Protein AF-A0A7C1YV31-F1 (afdb_monomer)

Secondary structure (DSSP, 8-state):
---S---S-HHHH-HHHHHHHHHHHHHHHHS----TT-----HHHHHHHTSGGGG----S---GGGGG--HHHHS-HHHHT--

Structure (mmCIF, N/CA/C/O backbone):
data_AF-A0A7C1YV31-F1
#
_entry.id   AF-A0A7C1YV31-F1
#
loop_
_atom_site.group_PDB
_atom_site.id
_atom_site.type_symbol
_atom_site.label_atom_id
_atom_site.label_alt_id
_atom_site.label_comp_id
_atom_site.label_asym_id
_atom_site.label_entity_id
_atom_site.label_seq_id
_atom_site.pdbx_PDB_ins_code
_atom_site.Cartn_x
_atom_site.Cartn_y
_atom_site.Cartn_z
_atom_site.occupancy
_atom_site.B_iso_or_equiv
_atom_site.auth_seq_id
_atom_site.auth_comp_id
_atom_site.auth_asym_id
_atom_site.auth_atom_id
_atom_site.pdbx_PDB_model_num
ATOM 1 N N . MET A 1 1 ? 9.277 -27.945 5.244 1.00 51.03 1 MET A N 1
ATOM 2 C CA . MET A 1 1 ? 10.402 -27.121 5.734 1.00 51.03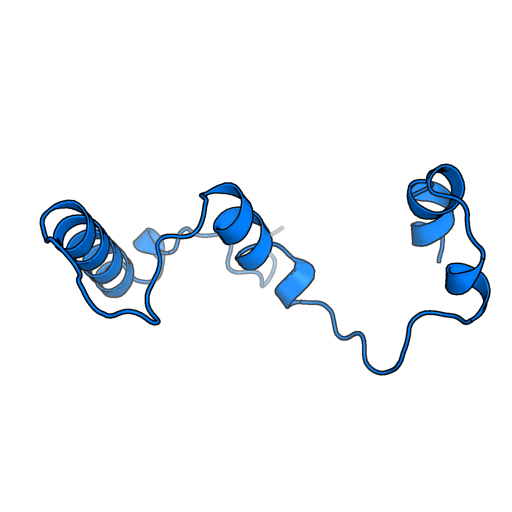 1 MET A CA 1
ATOM 3 C C . MET A 1 1 ? 9.782 -25.945 6.475 1.00 51.03 1 MET A C 1
ATOM 5 O O . MET A 1 1 ? 8.956 -25.279 5.870 1.00 51.03 1 MET A O 1
ATOM 9 N N . LYS A 1 2 ? 10.044 -25.762 7.778 1.00 60.62 2 LYS A N 1
ATOM 10 C CA . LYS A 1 2 ? 9.642 -24.528 8.477 1.00 60.62 2 LYS A CA 1
ATOM 11 C C . LYS A 1 2 ? 10.617 -23.447 8.017 1.00 60.62 2 LYS A C 1
ATOM 13 O O . LYS A 1 2 ? 11.800 -23.559 8.323 1.00 60.62 2 LYS A O 1
ATOM 18 N N . ASP A 1 3 ? 10.158 -22.505 7.204 1.00 75.94 3 ASP A N 1
ATOM 19 C CA . ASP A 1 3 ? 10.938 -21.311 6.887 1.00 75.94 3 ASP A CA 1
ATOM 20 C C . ASP A 1 3 ? 10.673 -20.217 7.931 1.00 75.94 3 ASP A C 1
ATOM 22 O O . ASP A 1 3 ? 9.831 -20.367 8.815 1.00 75.94 3 ASP A O 1
ATOM 26 N N . PHE A 1 4 ? 11.462 -19.146 7.877 1.00 76.94 4 PHE A N 1
ATOM 27 C CA . PHE A 1 4 ? 11.398 -18.029 8.824 1.00 76.94 4 PHE A CA 1
ATOM 28 C C . PHE A 1 4 ? 10.339 -16.982 8.443 1.00 76.94 4 PHE A C 1
ATOM 30 O O . PHE A 1 4 ? 10.368 -15.866 8.956 1.00 76.94 4 PHE A O 1
ATOM 37 N N . LEU A 1 5 ? 9.436 -17.308 7.515 1.00 79.38 5 LEU A N 1
ATOM 38 C CA . LEU A 1 5 ? 8.422 -16.380 7.031 1.00 79.38 5 LEU A CA 1
ATOM 39 C C . LEU A 1 5 ? 7.129 -16.564 7.826 1.00 79.38 5 LEU A C 1
ATOM 41 O O . LEU A 1 5 ? 6.597 -17.669 7.928 1.00 79.38 5 LEU A O 1
ATOM 45 N N . PHE A 1 6 ? 6.598 -15.463 8.350 1.00 80.62 6 PHE A N 1
ATOM 46 C CA . PHE A 1 6 ? 5.269 -15.437 8.951 1.00 80.62 6 PHE A CA 1
ATOM 47 C C . PHE A 1 6 ? 4.232 -15.514 7.830 1.00 80.62 6 PHE A C 1
ATOM 49 O O . PHE A 1 6 ? 4.089 -14.583 7.040 1.00 80.62 6 PHE A O 1
ATOM 56 N N . ARG A 1 7 ? 3.557 -16.660 7.723 1.00 82.69 7 ARG A N 1
ATOM 57 C CA . ARG A 1 7 ? 2.508 -16.911 6.718 1.00 82.69 7 ARG A CA 1
ATOM 58 C C . ARG A 1 7 ? 1.103 -16.961 7.306 1.00 82.69 7 ARG A C 1
ATOM 60 O O . ARG A 1 7 ? 0.142 -17.142 6.562 1.00 82.69 7 ARG A O 1
ATOM 67 N N . ASP A 1 8 ? 1.000 -16.854 8.622 1.00 88.81 8 ASP A N 1
ATOM 68 C CA . ASP A 1 8 ? -0.276 -16.860 9.317 1.00 88.81 8 ASP A CA 1
ATOM 69 C C . ASP A 1 8 ? -1.076 -15.596 8.971 1.00 88.81 8 ASP A C 1
ATOM 71 O O . ASP A 1 8 ? -0.524 -14.566 8.574 1.00 88.81 8 ASP A O 1
ATOM 75 N N . SER A 1 9 ? -2.400 -15.675 9.100 1.00 93.06 9 SER A N 1
ATOM 76 C CA . SER A 1 9 ? -3.260 -14.510 8.905 1.00 93.06 9 SER A CA 1
ATOM 77 C C . SER A 1 9 ? -3.009 -13.458 9.990 1.00 93.06 9 SER A C 1
ATOM 79 O O . SER A 1 9 ? -2.585 -13.781 11.102 1.00 93.06 9 SER A O 1
ATOM 81 N N . LEU A 1 10 ? -3.345 -12.196 9.695 1.00 94.31 10 LEU A N 1
ATOM 82 C CA . LEU A 1 10 ? -3.300 -11.125 10.695 1.00 94.31 10 LEU A CA 1
ATOM 83 C C . LEU A 1 10 ? -4.124 -11.484 11.936 1.00 94.31 10 LEU A C 1
ATOM 85 O O . LEU A 1 10 ? -3.667 -11.253 13.039 1.00 94.31 10 LEU A O 1
ATOM 89 N N . GLU A 1 11 ? -5.290 -12.104 11.769 1.00 96.38 11 GLU A N 1
ATOM 90 C CA . GLU A 1 11 ? -6.138 -12.533 12.887 1.00 96.38 11 GLU A CA 1
ATOM 91 C C . GLU A 1 11 ? -5.459 -13.575 13.789 1.00 96.38 11 GLU A C 1
ATOM 93 O O . GLU A 1 11 ? -5.600 -13.523 15.008 1.00 96.38 11 GLU A O 1
ATOM 98 N N . SER A 1 12 ? -4.687 -14.500 13.212 1.00 95.19 12 SER A N 1
ATOM 99 C CA . SER A 1 12 ? -3.956 -15.503 13.991 1.00 95.19 12 SER A CA 1
ATOM 100 C C . SER A 1 12 ? -2.735 -14.920 14.706 1.00 95.19 12 SER A C 1
ATOM 102 O O . SER A 1 12 ? -2.362 -15.427 15.764 1.00 95.19 12 SER A O 1
ATOM 104 N N . LEU A 1 13 ? -2.079 -13.915 14.119 1.00 94.31 13 LEU A N 1
ATOM 105 C CA . LEU A 1 13 ? -0.878 -13.285 14.681 1.00 94.31 13 LEU A CA 1
ATOM 106 C C . LEU A 1 13 ? -1.219 -12.179 15.685 1.00 94.31 13 LEU A C 1
ATOM 108 O O . LEU A 1 13 ? -0.586 -12.078 16.732 1.00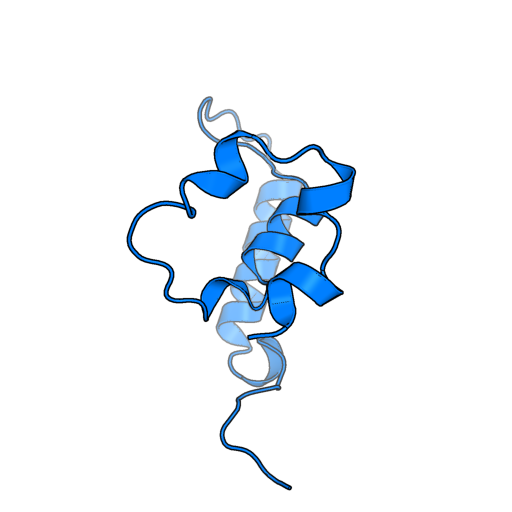 94.31 13 LEU A O 1
ATOM 112 N N . ASP A 1 14 ? -2.215 -11.360 15.356 1.00 96.44 14 ASP A N 1
ATOM 113 C CA . ASP A 1 14 ? -2.687 -10.212 16.124 1.00 96.44 14 ASP A CA 1
ATOM 114 C C . ASP A 1 14 ? -4.219 -10.046 15.975 1.00 96.44 14 ASP A C 1
ATOM 116 O O . ASP A 1 14 ? -4.713 -9.240 15.171 1.00 96.44 14 ASP A O 1
ATOM 120 N N . PRO A 1 15 ? -5.009 -10.798 16.766 1.00 97.75 15 PRO A N 1
ATOM 121 C CA . PRO A 1 15 ? -6.468 -10.718 16.720 1.00 97.75 15 PRO A CA 1
ATOM 122 C C . PRO A 1 15 ? -7.005 -9.346 17.150 1.00 97.75 15 PRO A C 1
ATOM 124 O O . PRO A 1 15 ? -8.101 -8.961 16.745 1.00 97.75 15 PRO A O 1
ATOM 127 N N . ALA A 1 16 ? -6.253 -8.584 17.953 1.00 98.44 16 ALA A N 1
ATOM 128 C CA . ALA A 1 16 ? -6.684 -7.267 18.410 1.00 98.44 16 ALA A CA 1
ATOM 129 C C . ALA A 1 16 ? -6.661 -6.247 17.263 1.00 98.44 16 ALA A C 1
ATOM 131 O O . ALA A 1 16 ? -7.626 -5.500 17.082 1.00 98.44 16 ALA A O 1
ATOM 132 N N . VAL A 1 17 ? -5.595 -6.241 16.456 1.00 98.38 17 VAL A N 1
ATOM 133 C CA . VAL A 1 17 ? -5.507 -5.378 15.267 1.00 98.38 17 VAL A CA 1
ATOM 134 C C . VAL A 1 17 ? -6.506 -5.814 14.197 1.00 98.38 17 VAL A C 1
ATOM 136 O O . VAL A 1 17 ? -7.155 -4.954 13.599 1.00 98.38 17 VAL A O 1
ATOM 139 N N . ALA A 1 18 ? -6.688 -7.122 13.986 1.00 98.38 18 ALA A N 1
ATOM 140 C CA . ALA A 1 18 ? -7.707 -7.627 13.066 1.00 98.38 18 ALA A CA 1
ATOM 141 C C . ALA A 1 18 ? -9.109 -7.113 13.442 1.00 98.38 18 ALA A C 1
ATOM 143 O O . ALA A 1 18 ? -9.795 -6.526 12.605 1.00 98.38 18 ALA A O 1
ATOM 144 N N . HIS A 1 19 ? -9.484 -7.222 14.720 1.00 98.50 19 HIS A N 1
ATOM 145 C CA . HIS A 1 19 ? -10.767 -6.724 15.210 1.00 98.50 19 HIS A CA 1
ATOM 146 C C . HIS A 1 19 ? -10.914 -5.199 15.062 1.00 98.50 19 HIS A C 1
ATOM 148 O O . HIS A 1 19 ? -11.970 -4.701 14.672 1.00 98.50 19 HIS A O 1
ATOM 154 N N . LEU A 1 20 ? -9.850 -4.432 15.321 1.00 98.69 20 LEU A N 1
ATOM 155 C CA . LEU A 1 20 ? -9.865 -2.979 15.135 1.00 98.69 20 LEU A CA 1
ATOM 156 C C . LEU A 1 20 ? -10.132 -2.580 13.672 1.00 98.69 20 LEU A C 1
ATOM 158 O O . LEU A 1 20 ? -10.881 -1.634 13.421 1.00 98.69 20 LEU A O 1
ATOM 162 N N . ILE A 1 21 ? -9.550 -3.304 12.710 1.00 98.38 21 ILE A N 1
ATOM 163 C CA . ILE A 1 21 ? -9.779 -3.072 11.276 1.00 98.38 21 ILE A CA 1
ATOM 164 C C . ILE A 1 21 ? -11.247 -3.320 10.910 1.00 98.38 21 ILE A C 1
ATOM 166 O O . ILE A 1 21 ? -11.825 -2.538 10.153 1.00 98.38 21 ILE A O 1
ATOM 170 N N . GLU A 1 22 ? -11.867 -4.368 11.454 1.00 98.31 22 GLU A N 1
ATOM 171 C CA . GLU A 1 22 ? -13.286 -4.669 11.221 1.00 98.31 22 GLU A CA 1
ATOM 172 C C . GLU A 1 22 ? -14.205 -3.565 11.750 1.00 98.31 22 GLU A C 1
ATOM 174 O O . GLU A 1 22 ? -15.099 -3.108 11.033 1.00 98.31 22 GLU A O 1
ATOM 179 N N . LEU A 1 23 ? -13.948 -3.086 12.972 1.00 98.62 23 LEU A N 1
ATOM 180 C CA . LEU A 1 23 ? -14.702 -1.982 13.568 1.00 98.62 23 LEU A CA 1
ATOM 181 C C . LEU A 1 23 ? -14.602 -0.705 12.723 1.00 98.62 23 LEU A C 1
ATOM 183 O O . LEU A 1 23 ? -15.600 -0.008 12.522 1.00 98.62 23 LEU A O 1
ATOM 187 N N . GLU A 1 24 ? -13.417 -0.393 12.195 1.00 98.44 24 GLU A N 1
ATOM 188 C CA . GLU A 1 24 ? -13.235 0.772 11.328 1.00 98.44 24 GLU A CA 1
ATOM 189 C C . GLU A 1 24 ? -13.924 0.591 9.969 1.00 98.44 24 GLU A C 1
ATOM 191 O O . GLU A 1 24 ? -14.576 1.518 9.483 1.00 98.44 24 GLU A O 1
ATOM 196 N N . ALA A 1 25 ? -13.860 -0.606 9.378 1.00 97.44 25 ALA A N 1
ATOM 197 C CA . ALA A 1 25 ? -14.572 -0.912 8.140 1.00 97.44 25 ALA A CA 1
ATOM 198 C C . ALA A 1 25 ? -16.093 -0.741 8.307 1.00 97.44 25 ALA A C 1
ATOM 200 O O . ALA A 1 25 ? -16.750 -0.134 7.457 1.00 97.44 25 ALA A O 1
ATOM 201 N N . GLU A 1 26 ? -16.653 -1.209 9.424 1.00 98.25 26 GLU A N 1
ATOM 202 C CA . GLU A 1 26 ? -18.065 -1.028 9.767 1.00 98.25 26 GLU A CA 1
ATOM 203 C C . GLU A 1 26 ? -18.408 0.452 9.998 1.00 98.25 26 GLU A C 1
ATOM 205 O O . GLU A 1 26 ? -19.423 0.945 9.493 1.00 98.25 26 GLU A O 1
ATOM 210 N N . ARG A 1 27 ? -17.552 1.194 10.717 1.00 98.00 27 ARG A N 1
ATOM 211 C CA . ARG A 1 27 ? -17.730 2.632 10.959 1.00 98.00 27 ARG A CA 1
ATOM 212 C C . ARG A 1 27 ? -17.807 3.405 9.648 1.00 98.00 27 ARG A C 1
ATOM 214 O O . ARG A 1 27 ? -18.678 4.266 9.507 1.00 98.00 27 ARG A O 1
ATOM 221 N N . GLN A 1 28 ? -16.895 3.130 8.722 1.00 97.69 28 GLN A N 1
ATOM 222 C CA . GLN A 1 28 ? -16.846 3.807 7.435 1.00 97.69 28 GLN A CA 1
ATOM 223 C C . GLN A 1 28 ? -18.046 3.433 6.552 1.00 97.69 28 GLN A C 1
ATOM 225 O O . GLN A 1 28 ? -18.652 4.319 5.956 1.00 97.69 28 GLN A O 1
ATOM 230 N N . ALA A 1 29 ? -18.469 2.164 6.547 1.00 96.56 29 ALA 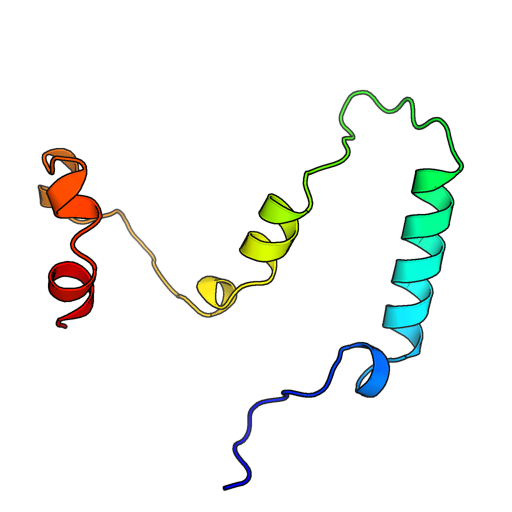A N 1
ATOM 231 C CA . ALA A 1 29 ? -19.639 1.717 5.789 1.00 96.56 29 ALA A CA 1
ATOM 232 C C . ALA A 1 29 ? -20.968 2.310 6.298 1.00 96.56 29 ALA A C 1
ATOM 234 O O . ALA A 1 29 ? -21.922 2.448 5.533 1.00 96.56 29 ALA A O 1
ATOM 235 N N . ARG A 1 30 ? -21.055 2.654 7.591 1.00 97.75 30 ARG A N 1
ATOM 236 C CA . ARG A 1 30 ? -22.286 3.158 8.227 1.00 97.75 30 ARG A CA 1
ATOM 237 C C . ARG A 1 30 ? -22.381 4.676 8.339 1.00 97.75 30 ARG A C 1
ATOM 239 O O . ARG A 1 30 ? -23.420 5.177 8.770 1.00 97.75 30 ARG A O 1
ATOM 246 N N . LYS A 1 31 ? -21.324 5.420 8.011 1.00 96.06 31 LYS A N 1
ATOM 247 C CA . LYS A 1 31 ? -21.292 6.881 8.164 1.00 96.06 31 LYS A CA 1
ATOM 248 C C . LYS A 1 31 ? -21.211 7.581 6.815 1.00 96.06 31 LYS A C 1
ATOM 250 O O . LYS A 1 31 ? -20.523 7.140 5.906 1.00 96.06 31 LYS A O 1
ATOM 255 N N . LEU A 1 32 ? -21.857 8.742 6.733 1.00 96.56 32 LEU A N 1
ATOM 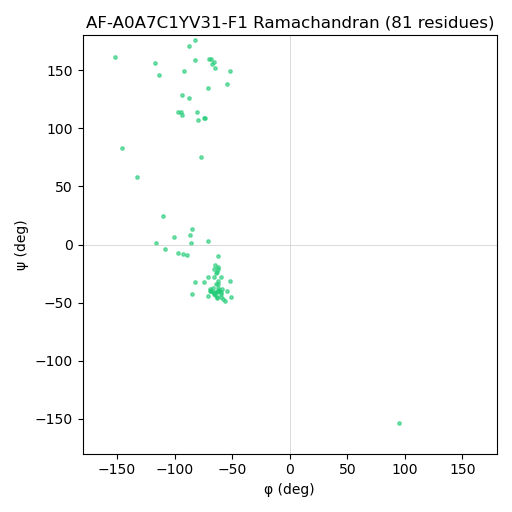256 C CA . LEU A 1 32 ? -21.597 9.704 5.667 1.00 96.56 32 LEU A CA 1
ATOM 257 C C . LEU A 1 32 ? -20.326 10.479 6.019 1.00 96.56 32 LEU A C 1
ATOM 259 O O . LEU A 1 32 ? -20.323 11.296 6.940 1.00 96.56 32 LEU A O 1
ATOM 263 N N . ILE A 1 33 ? -19.240 10.189 5.310 1.00 96.81 33 ILE A N 1
ATOM 264 C CA . ILE A 1 33 ? -17.952 10.862 5.485 1.00 96.81 33 ILE A CA 1
ATOM 265 C C . ILE A 1 33 ? -17.878 11.996 4.461 1.00 96.81 33 ILE A C 1
ATOM 267 O O . ILE A 1 33 ? -17.875 11.753 3.260 1.00 96.81 33 ILE A O 1
ATOM 271 N N . MET A 1 34 ? -17.855 13.241 4.944 1.00 97.12 34 MET A N 1
ATOM 272 C CA . MET A 1 34 ? -17.871 14.455 4.109 1.00 97.12 34 MET A CA 1
ATOM 273 C C . MET A 1 34 ? -16.533 15.205 4.127 1.00 97.12 34 MET A C 1
ATOM 275 O O . MET A 1 34 ? -16.495 16.416 3.922 1.00 97.12 34 MET A O 1
ATOM 279 N N . ILE A 1 35 ? -15.436 14.506 4.414 1.00 97.88 35 ILE A N 1
ATOM 280 C CA . ILE A 1 35 ? -14.091 15.085 4.387 1.00 97.88 35 ILE A CA 1
ATOM 281 C C . ILE A 1 35 ? -13.629 15.110 2.922 1.00 97.88 35 ILE A C 1
ATOM 283 O O . ILE A 1 35 ? -13.451 14.040 2.345 1.00 97.88 35 ILE A O 1
ATOM 287 N N . PRO A 1 36 ? -13.425 16.285 2.293 1.00 97.50 36 PRO A N 1
ATOM 288 C CA . PRO A 1 36 ? -13.234 16.367 0.838 1.00 97.50 36 PRO A CA 1
ATOM 289 C C . PRO A 1 36 ? -11.985 15.661 0.298 1.00 97.50 36 PRO A C 1
ATOM 291 O O . PRO A 1 36 ? -11.931 15.322 -0.879 1.00 97.50 36 PRO A O 1
ATOM 294 N N . SER A 1 37 ? -10.966 15.477 1.136 1.00 97.56 37 SER A N 1
ATOM 295 C CA . SER A 1 37 ? -9.706 14.820 0.779 1.00 97.56 37 SER A CA 1
ATOM 296 C C . SER A 1 37 ? -9.689 13.318 1.068 1.00 97.56 37 SER A C 1
ATOM 298 O O . SER A 1 37 ? -8.722 12.651 0.709 1.00 97.56 37 SER A O 1
ATOM 300 N N 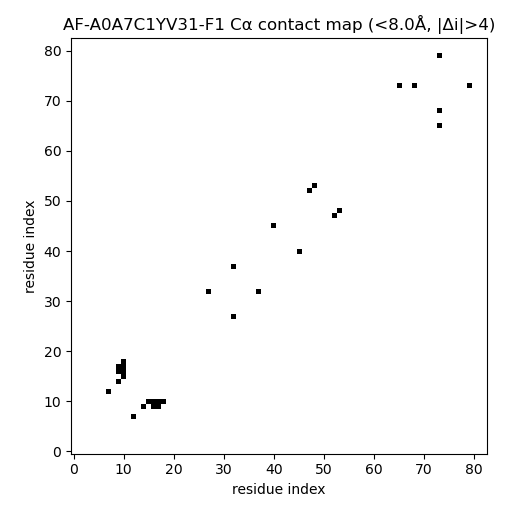. GLU A 1 38 ? -10.710 12.782 1.741 1.00 97.88 38 GLU A N 1
ATOM 301 C CA . GLU A 1 38 ? -10.834 11.346 1.997 1.00 97.88 38 GLU A CA 1
ATOM 302 C C . GLU A 1 38 ? -11.645 10.669 0.892 1.00 97.88 38 GLU A C 1
ATOM 304 O O . GLU A 1 38 ? -12.527 11.266 0.275 1.00 97.88 38 GLU A O 1
ATOM 309 N N . SER A 1 39 ? -11.337 9.401 0.628 1.00 95.62 39 SER A N 1
ATOM 310 C CA . SER A 1 39 ? -12.020 8.617 -0.395 1.00 95.62 39 SER A CA 1
ATOM 311 C C . SER A 1 39 ? -12.002 7.131 -0.055 1.00 95.62 39 SER A C 1
ATOM 313 O O . SER A 1 39 ? -11.177 6.659 0.727 1.00 95.62 39 SER A O 1
ATOM 315 N N . TYR A 1 40 ? -12.903 6.386 -0.688 1.00 94.88 40 TYR A N 1
ATOM 316 C CA . TYR A 1 40 ? -12.925 4.933 -0.658 1.00 94.88 40 TYR A CA 1
ATOM 317 C C . TYR A 1 40 ? -12.242 4.385 -1.905 1.00 94.88 40 TYR A C 1
ATOM 319 O O . TYR A 1 40 ? -12.731 4.545 -3.023 1.00 94.88 40 TYR A O 1
ATOM 327 N N . THR A 1 41 ? -11.111 3.709 -1.717 1.00 96.88 41 THR A N 1
ATOM 328 C CA . THR A 1 41 ? -10.414 3.057 -2.828 1.00 96.88 41 THR A CA 1
ATOM 329 C C . THR A 1 41 ? -11.014 1.686 -3.155 1.00 96.88 41 THR A C 1
ATOM 331 O O . THR A 1 41 ? -11.672 1.049 -2.324 1.00 96.88 41 THR A O 1
ATOM 334 N N . SER A 1 42 ? -10.773 1.204 -4.374 1.00 97.25 42 SER A N 1
ATOM 335 C CA . SER A 1 42 ? -11.257 -0.103 -4.819 1.00 97.25 42 SER A CA 1
ATOM 336 C C . SER A 1 42 ? -10.551 -1.252 -4.087 1.00 97.25 42 SER A C 1
ATOM 338 O O . SER A 1 42 ? -9.451 -1.110 -3.544 1.00 97.25 42 SER A O 1
ATOM 340 N N . ARG A 1 43 ? -11.174 -2.439 -4.082 1.00 96.38 43 ARG A N 1
ATOM 341 C CA . ARG A 1 43 ? -10.538 -3.641 -3.519 1.00 96.38 43 ARG A CA 1
ATOM 342 C C . ARG A 1 43 ? -9.246 -4.000 -4.261 1.00 96.38 43 ARG A C 1
ATOM 344 O O . ARG A 1 43 ? -8.263 -4.302 -3.600 1.00 96.38 43 ARG A O 1
ATOM 351 N N . ALA A 1 44 ? -9.226 -3.857 -5.588 1.00 98.19 44 ALA A N 1
ATOM 352 C CA . ALA A 1 44 ? -8.052 -4.134 -6.418 1.00 98.19 44 ALA A CA 1
ATOM 353 C C . ALA A 1 44 ? -6.829 -3.281 -6.027 1.00 98.19 44 ALA A C 1
ATOM 355 O O . ALA A 1 44 ? -5.710 -3.783 -5.988 1.00 98.19 44 ALA A O 1
ATOM 356 N N . VAL A 1 45 ? -7.030 -2.007 -5.661 1.00 97.94 45 VAL A N 1
ATOM 357 C CA . VAL A 1 45 ? -5.931 -1.152 -5.175 1.00 97.94 45 VAL A CA 1
ATOM 358 C C . VAL A 1 45 ? -5.381 -1.665 -3.841 1.00 97.94 45 VAL A C 1
ATOM 360 O O . VAL A 1 45 ? -4.168 -1.719 -3.660 1.00 97.94 45 VAL A O 1
ATOM 363 N N . ARG A 1 46 ? -6.250 -2.089 -2.914 1.00 96.75 46 ARG A N 1
ATOM 364 C CA . ARG A 1 46 ? -5.815 -2.666 -1.628 1.00 96.75 46 ARG A CA 1
ATOM 365 C C . ARG A 1 46 ? -5.103 -4.009 -1.799 1.00 96.75 46 ARG A C 1
ATOM 367 O O . ARG A 1 46 ? -4.124 -4.251 -1.103 1.00 96.75 46 ARG A O 1
ATOM 374 N N . GLU A 1 47 ? -5.560 -4.845 -2.731 1.00 97.69 47 GLU A N 1
ATOM 375 C CA . GLU A 1 47 ? -4.902 -6.110 -3.091 1.00 97.69 47 GLU A CA 1
ATOM 376 C C . GLU A 1 47 ? -3.469 -5.864 -3.596 1.00 97.69 47 GLU A C 1
ATOM 378 O O . GLU A 1 47 ? -2.537 -6.516 -3.133 1.00 97.69 47 GLU A O 1
ATOM 383 N N . ALA A 1 48 ? -3.267 -4.872 -4.471 1.00 97.50 48 ALA A N 1
ATOM 384 C CA . ALA A 1 48 ? -1.937 -4.508 -4.960 1.00 97.50 48 ALA A CA 1
ATOM 385 C C . ALA A 1 48 ? -1.029 -3.936 -3.852 1.00 97.50 48 ALA A C 1
ATOM 387 O O . ALA A 1 48 ? 0.142 -4.313 -3.766 1.00 97.50 48 ALA A O 1
ATOM 388 N N . LEU A 1 49 ? -1.562 -3.069 -2.980 1.00 97.25 49 LEU A N 1
ATOM 389 C CA . LEU A 1 49 ? -0.817 -2.487 -1.851 1.00 97.25 49 LEU A CA 1
ATOM 390 C C . LEU A 1 49 ? -0.348 -3.543 -0.837 1.00 97.25 49 LEU A C 1
ATOM 392 O O . LEU A 1 49 ? 0.721 -3.390 -0.256 1.00 97.25 49 LEU A O 1
ATOM 396 N N . GLY A 1 50 ? -1.129 -4.607 -0.634 1.00 95.00 50 GLY A N 1
ATOM 397 C CA . GLY A 1 50 ? -0.783 -5.733 0.241 1.00 95.00 50 GLY A CA 1
ATOM 398 C C . GLY A 1 50 ? 0.051 -6.833 -0.426 1.00 95.00 50 GLY A C 1
ATOM 399 O O . GLY A 1 50 ? 0.205 -7.905 0.155 1.00 95.00 50 GLY A O 1
ATOM 400 N N . SER A 1 51 ? 0.538 -6.617 -1.650 1.00 96.38 51 SER A N 1
ATOM 401 C CA . SER A 1 51 ? 1.269 -7.631 -2.415 1.00 96.38 51 SER A CA 1
ATOM 402 C C . SER A 1 51 ? 2.751 -7.721 -2.029 1.00 96.38 51 SER A C 1
ATOM 404 O O . SER A 1 51 ? 3.281 -6.916 -1.264 1.00 96.38 51 SER A O 1
ATOM 406 N N . VAL A 1 52 ? 3.452 -8.688 -2.626 1.00 93.38 52 VAL A N 1
ATOM 407 C CA . VAL A 1 52 ? 4.898 -8.901 -2.448 1.00 93.38 52 VAL A CA 1
ATOM 408 C C . VAL A 1 52 ? 5.769 -7.730 -2.919 1.00 93.38 52 VAL A C 1
ATOM 410 O O . VAL A 1 52 ? 6.962 -7.717 -2.624 1.00 93.38 52 VAL A O 1
ATOM 413 N N . PHE A 1 53 ? 5.203 -6.733 -3.611 1.00 94.19 53 PHE A N 1
ATOM 414 C CA . PHE A 1 53 ? 5.935 -5.530 -4.014 1.00 94.19 53 PHE A CA 1
ATOM 415 C C . PHE A 1 53 ? 6.458 -4.708 -2.829 1.00 94.19 53 PHE A C 1
ATOM 417 O O . PHE A 1 53 ? 7.423 -3.969 -2.994 1.00 94.19 53 PHE A O 1
ATOM 424 N N . THR A 1 54 ? 5.912 -4.890 -1.624 1.00 94.12 54 THR A N 1
ATOM 425 C CA .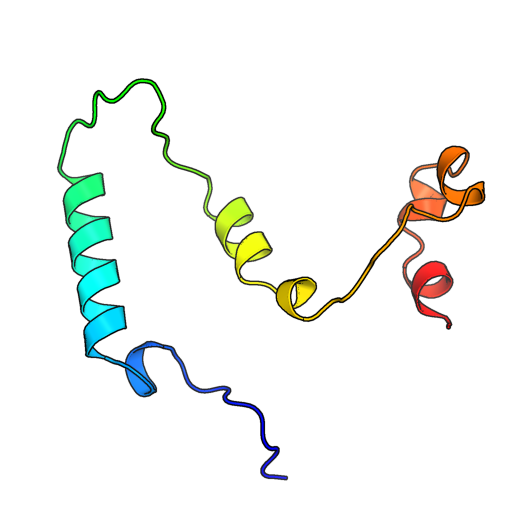 THR A 1 54 ? 6.435 -4.278 -0.389 1.00 94.12 54 THR A CA 1
ATOM 426 C C . THR A 1 54 ? 7.829 -4.774 0.005 1.00 94.12 54 THR A C 1
ATOM 428 O O . THR A 1 54 ? 8.512 -4.114 0.784 1.00 94.12 54 THR A O 1
ATOM 431 N N . ASN A 1 55 ? 8.273 -5.907 -0.546 1.00 92.69 55 ASN A N 1
ATOM 432 C CA . ASN A 1 55 ? 9.584 -6.489 -0.264 1.00 92.69 55 ASN A CA 1
ATOM 433 C C . ASN A 1 55 ? 10.683 -5.981 -1.209 1.00 92.69 55 ASN A C 1
ATOM 435 O O . ASN A 1 55 ? 11.853 -6.313 -1.017 1.00 92.69 55 ASN A O 1
ATOM 439 N N . ILE A 1 56 ? 10.322 -5.243 -2.264 1.00 92.25 56 ILE A N 1
ATOM 440 C CA . ILE A 1 56 ? 11.261 -4.868 -3.319 1.00 92.25 56 ILE A CA 1
ATOM 441 C C . ILE A 1 56 ? 11.976 -3.571 -2.952 1.00 92.25 56 ILE A C 1
ATOM 443 O O . ILE A 1 56 ? 11.356 -2.533 -2.733 1.00 92.25 56 ILE A O 1
ATOM 447 N N . TYR A 1 57 ? 13.305 -3.621 -2.983 1.00 94.00 57 TYR A N 1
ATOM 448 C CA . TYR A 1 57 ? 14.145 -2.435 -3.027 1.00 94.00 57 TYR A CA 1
ATOM 449 C C . TYR A 1 57 ? 14.479 -2.111 -4.486 1.00 94.00 57 TYR A C 1
ATOM 451 O O . TYR A 1 57 ? 15.198 -2.864 -5.138 1.00 94.00 57 TYR A O 1
ATOM 459 N N . ALA A 1 58 ? 13.940 -1.010 -5.005 1.00 91.69 58 ALA A N 1
ATOM 460 C CA . ALA A 1 58 ? 14.103 -0.594 -6.400 1.00 91.69 58 ALA A CA 1
ATOM 461 C C . ALA A 1 58 ? 14.475 0.893 -6.491 1.00 91.69 58 ALA A C 1
ATOM 463 O O . ALA A 1 58 ? 13.755 1.699 -7.076 1.00 91.69 58 ALA A O 1
ATOM 464 N N . GLU A 1 59 ? 15.583 1.277 -5.857 1.00 95.12 59 GLU A N 1
ATOM 465 C CA . GLU A 1 59 ? 16.102 2.641 -5.969 1.00 95.12 59 GLU A CA 1
ATOM 466 C C . GLU A 1 59 ? 16.561 2.990 -7.388 1.00 95.12 59 GLU A C 1
ATOM 468 O O . GLU A 1 59 ? 17.031 2.147 -8.151 1.00 95.12 59 GLU A O 1
ATOM 473 N N . GLY A 1 60 ? 16.487 4.283 -7.708 1.00 93.44 60 GLY A N 1
ATOM 474 C CA . GLY A 1 60 ? 16.876 4.820 -9.004 1.00 93.44 60 GLY A CA 1
ATOM 475 C C . GLY A 1 60 ? 15.695 4.947 -9.960 1.00 93.44 60 GLY A C 1
ATOM 476 O O . GLY A 1 60 ? 14.555 5.154 -9.552 1.00 93.44 60 GLY A O 1
ATOM 477 N N . TYR A 1 61 ? 15.991 4.890 -11.254 1.00 92.81 61 TYR A N 1
ATOM 478 C CA . TYR A 1 61 ? 14.996 4.992 -12.316 1.00 92.81 61 TYR A CA 1
ATOM 479 C C . TYR A 1 61 ? 14.967 3.696 -13.127 1.00 92.81 61 TYR A C 1
ATOM 481 O O . TYR A 1 61 ? 15.989 3.008 -13.194 1.00 92.81 61 TYR A O 1
ATOM 489 N N . PRO A 1 62 ? 13.844 3.393 -13.804 1.00 90.19 62 PRO A N 1
ATOM 490 C CA . PRO A 1 62 ? 13.808 2.334 -14.802 1.00 90.19 62 PRO A CA 1
ATOM 491 C C . PRO A 1 62 ? 14.926 2.493 -15.840 1.00 90.19 62 PRO A C 1
ATOM 493 O O . PRO A 1 62 ? 15.330 3.617 -16.170 1.00 90.19 62 PRO A O 1
ATOM 496 N N . LEU A 1 63 ? 15.392 1.364 -16.378 1.00 88.88 63 LEU A N 1
ATOM 497 C CA . LEU A 1 63 ? 16.433 1.329 -17.404 1.00 88.88 63 LEU A CA 1
ATOM 498 C C . LEU A 1 63 ? 16.049 2.215 -18.609 1.00 88.88 63 LEU A C 1
ATOM 500 O O . LEU A 1 63 ? 14.879 2.201 -19.010 1.00 88.88 63 LEU A O 1
ATOM 504 N N . PRO A 1 64 ? 16.976 2.996 -19.199 1.00 92.69 64 PRO A N 1
ATOM 505 C CA . PRO A 1 64 ? 16.668 3.911 -20.304 1.00 92.69 64 PRO A CA 1
ATOM 506 C C . PRO A 1 64 ? 15.925 3.266 -21.484 1.00 92.69 64 PRO A C 1
ATOM 508 O O . PRO A 1 64 ? 15.113 3.928 -22.129 1.00 92.69 64 PRO A O 1
ATOM 511 N N . GLU A 1 65 ? 16.167 1.983 -21.742 1.00 89.75 65 GLU A N 1
ATOM 512 C CA . GLU A 1 65 ? 15.564 1.184 -22.810 1.00 89.75 65 GLU A CA 1
ATOM 513 C C . GLU A 1 65 ? 14.049 1.024 -22.623 1.00 89.75 65 GLU A C 1
ATOM 515 O O . GLU A 1 65 ? 13.303 1.057 -23.603 1.00 89.75 65 GLU A O 1
ATOM 520 N N . THR A 1 66 ? 13.569 0.950 -21.374 1.00 90.00 66 THR A N 1
ATOM 521 C CA . THR A 1 66 ? 12.132 0.809 -21.055 1.00 90.00 66 THR A CA 1
ATOM 522 C C . THR A 1 66 ? 11.297 1.993 -21.538 1.00 90.00 66 THR A C 1
ATOM 524 O O . THR A 1 66 ? 10.102 1.853 -21.776 1.00 90.00 66 THR A O 1
ATOM 527 N N . ARG A 1 67 ? 11.926 3.154 -21.764 1.00 91.19 67 ARG A N 1
ATOM 528 C CA . ARG A 1 67 ? 11.261 4.365 -22.273 1.00 91.19 67 ARG A CA 1
ATOM 529 C C . ARG A 1 67 ? 10.741 4.211 -23.702 1.00 91.19 67 ARG A C 1
ATOM 531 O O . ARG A 1 67 ? 9.880 4.984 -24.109 1.00 91.19 67 ARG A O 1
ATOM 538 N N . TRP A 1 68 ? 11.286 3.259 -24.458 1.00 94.94 68 TRP A N 1
ATOM 539 C CA . TRP A 1 68 ? 10.987 3.054 -25.878 1.00 94.94 68 TRP A CA 1
ATOM 540 C C . TRP A 1 68 ? 10.328 1.704 -26.162 1.00 94.94 68 TRP A C 1
ATOM 542 O O . TRP A 1 68 ? 10.063 1.385 -27.320 1.00 94.94 68 TRP A O 1
ATOM 552 N N . MET A 1 69 ? 10.078 0.906 -25.124 1.00 94.56 69 MET A N 1
ATOM 553 C CA . MET A 1 69 ? 9.424 -0.387 -25.261 1.00 94.56 69 MET A CA 1
ATOM 554 C C . MET A 1 69 ? 7.942 -0.212 -25.597 1.00 94.56 69 MET A C 1
ATOM 556 O O . MET A 1 69 ? 7.228 0.573 -24.972 1.00 94.56 69 MET A O 1
ATOM 560 N N . ALA A 1 70 ? 7.468 -0.985 -26.569 1.00 95.88 70 ALA A N 1
ATOM 561 C CA . ALA A 1 70 ? 6.043 -1.173 -26.792 1.00 95.88 70 ALA A CA 1
ATOM 562 C C . ALA A 1 70 ? 5.432 -2.016 -25.661 1.00 95.88 70 ALA A C 1
ATOM 564 O O . ALA A 1 70 ? 6.129 -2.785 -24.999 1.00 95.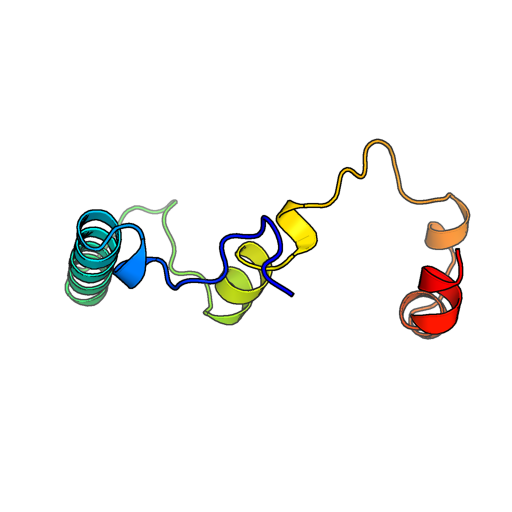88 70 ALA A O 1
ATOM 565 N N . GLU A 1 71 ? 4.112 -1.935 -25.485 1.00 94.12 71 GLU A N 1
ATOM 566 C CA . GLU A 1 71 ? 3.388 -2.672 -24.440 1.00 94.12 71 GLU A CA 1
ATOM 567 C C . GLU A 1 71 ? 3.716 -4.172 -24.445 1.00 94.12 71 GLU A C 1
ATOM 569 O O . GLU A 1 71 ? 4.057 -4.727 -23.407 1.00 94.12 71 GLU A O 1
ATOM 574 N N . GLY A 1 72 ? 3.740 -4.810 -25.619 1.00 96.06 72 GLY A N 1
ATOM 575 C CA . GLY A 1 72 ? 4.087 -6.231 -25.727 1.00 96.06 72 GLY A CA 1
ATOM 576 C C . GLY A 1 72 ? 5.493 -6.576 -25.220 1.00 96.06 72 GLY A C 1
ATOM 577 O O . GLY A 1 72 ? 5.703 -7.682 -24.748 1.00 96.06 72 GLY A O 1
ATOM 578 N N . GLN A 1 73 ? 6.438 -5.634 -25.270 1.00 94.06 73 GLN A N 1
ATOM 579 C CA . GLN A 1 73 ? 7.801 -5.827 -24.761 1.00 94.06 73 GLN A CA 1
ATOM 580 C C . GLN A 1 73 ? 7.883 -5.606 -23.243 1.00 94.06 73 GLN A C 1
ATOM 582 O O . GLN A 1 73 ? 8.672 -6.262 -22.568 1.00 94.06 73 GLN A O 1
ATOM 587 N N . ILE A 1 74 ? 7.062 -4.699 -22.701 1.00 91.62 74 ILE A N 1
ATOM 588 C CA . ILE A 1 74 ? 6.942 -4.467 -21.252 1.00 91.62 74 ILE A CA 1
ATOM 589 C C . ILE A 1 74 ? 6.268 -5.671 -20.578 1.00 91.62 74 ILE A C 1
ATOM 591 O O . ILE A 1 74 ? 6.650 -6.056 -19.475 1.00 91.62 74 ILE A O 1
ATOM 595 N N . LEU A 1 75 ? 5.274 -6.265 -21.245 1.00 94.00 75 LEU A N 1
ATOM 596 C CA . LEU A 1 75 ? 4.502 -7.405 -20.743 1.00 94.00 75 LEU A CA 1
ATOM 597 C C . LEU A 1 75 ? 5.156 -8.768 -21.026 1.00 94.00 75 LEU A C 1
ATOM 599 O O . LEU A 1 75 ? 4.597 -9.798 -20.651 1.00 94.00 75 LEU A O 1
ATOM 603 N N . ASP A 1 76 ? 6.335 -8.794 -21.651 1.00 93.69 76 ASP A N 1
ATOM 604 C CA . ASP A 1 76 ? 7.150 -10.003 -21.790 1.00 93.69 76 ASP A CA 1
ATOM 605 C C . ASP A 1 76 ? 7.864 -10.314 -20.464 1.00 93.69 76 ASP A C 1
ATOM 607 O O . ASP A 1 76 ? 9.051 -10.047 -20.277 1.00 93.69 76 ASP A O 1
ATOM 611 N N . TYR A 1 77 ? 7.104 -10.830 -19.496 1.00 91.25 77 TYR A N 1
ATOM 612 C CA . TYR A 1 77 ? 7.596 -11.072 -18.139 1.00 91.25 77 TYR A CA 1
ATOM 613 C C . TYR A 1 77 ? 8.731 -12.093 -18.083 1.00 91.25 77 TYR A C 1
ATOM 615 O O . TYR A 1 77 ? 9.600 -11.969 -17.224 1.00 91.25 77 TYR A O 1
ATOM 623 N N . GLU A 1 78 ? 8.750 -13.075 -18.989 1.00 92.19 78 GLU A N 1
ATOM 624 C CA . GLU A 1 78 ? 9.843 -14.047 -19.066 1.00 92.19 78 GLU A CA 1
ATOM 625 C C . GLU A 1 78 ? 11.155 -13.342 -19.408 1.00 92.19 78 GLU A C 1
ATOM 627 O O . GLU A 1 78 ? 12.152 -13.554 -18.720 1.00 92.19 78 GLU A O 1
ATOM 632 N N . ALA A 1 79 ? 11.142 -12.441 -20.396 1.00 89.00 79 ALA A N 1
ATOM 633 C CA . ALA A 1 79 ? 12.309 -11.635 -20.729 1.00 89.00 79 ALA A CA 1
ATOM 634 C C . ALA A 1 79 ? 12.698 -10.667 -19.597 1.00 89.00 79 ALA A C 1
ATOM 636 O O . ALA A 1 79 ? 13.886 -10.516 -19.309 1.00 89.00 79 ALA A O 1
ATOM 637 N N . GLN A 1 80 ? 11.725 -10.028 -18.933 1.00 86.75 80 GLN A N 1
ATOM 638 C CA . GLN A 1 80 ? 12.013 -9.069 -17.853 1.00 86.75 80 GLN A CA 1
ATOM 639 C C . GLN A 1 80 ? 12.538 -9.733 -16.568 1.00 86.75 80 GLN A C 1
ATOM 641 O O . GLN A 1 80 ? 13.274 -9.100 -15.814 1.00 86.75 80 GLN A O 1
ATOM 646 N N . MET A 1 81 ? 12.168 -10.989 -16.304 1.00 84.44 81 MET A N 1
ATOM 647 C CA . MET A 1 81 ? 12.568 -11.739 -15.106 1.00 84.44 81 MET A CA 1
ATOM 648 C C . MET A 1 81 ? 13.714 -12.733 -15.348 1.00 84.44 81 MET A C 1
ATOM 650 O O . MET A 1 81 ? 14.040 -13.513 -14.456 1.00 84.44 81 MET A O 1
ATOM 654 N N . ALA A 1 82 ? 14.323 -12.742 -16.537 1.00 81.44 82 ALA A N 1
ATOM 655 C CA .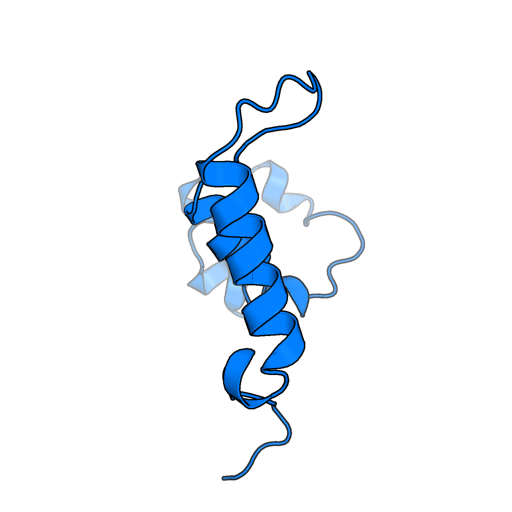 ALA A 1 82 ? 15.374 -13.695 -16.908 1.00 81.44 82 ALA A CA 1
ATOM 656 C C . ALA A 1 82 ? 16.731 -13.481 -16.196 1.00 81.44 82 ALA A C 1
ATOM 658 O O . ALA A 1 82 ? 17.688 -14.197 -16.503 1.00 81.44 82 ALA A O 1
ATOM 659 N N . PHE A 1 83 ? 16.828 -12.518 -15.276 1.00 57.03 83 PHE A N 1
ATOM 660 C CA . PHE A 1 83 ? 18.061 -12.120 -14.592 1.00 57.03 83 PHE A CA 1
ATOM 661 C C . PHE A 1 83 ? 17.963 -12.303 -13.077 1.00 57.03 83 PHE A C 1
ATOM 663 O O . PHE A 1 83 ? 16.929 -11.901 -12.497 1.00 57.03 83 PHE A O 1
#

Mean predicted aligned error: 5.25 Å

Foldseek 3Di:
DDDPDDPDDCCVVPVPVVVVVVVVVVVVVPDDDPDPPDDDDDPVVVVVVPDPCVVDDDPDDPDPVVVPDDPVRVPPVCVVVVD

Solvent-accessible surface area (backbone atoms only — not comparable to full-atom values): 5672 Å² total; per-residue (Å²): 131,92,69,95,68,88,79,71,53,60,53,79,77,39,50,68,61,43,52,52,52,52,54,50,52,50,51,56,75,75,47,92,80,83,56,89,90,63,82,85,78,57,69,69,60,55,55,58,69,73,36,78,69,78,76,62,87,75,85,84,76,81,62,78,69,66,80,75,52,52,70,74,62,70,66,34,53,68,75,76,60,71,116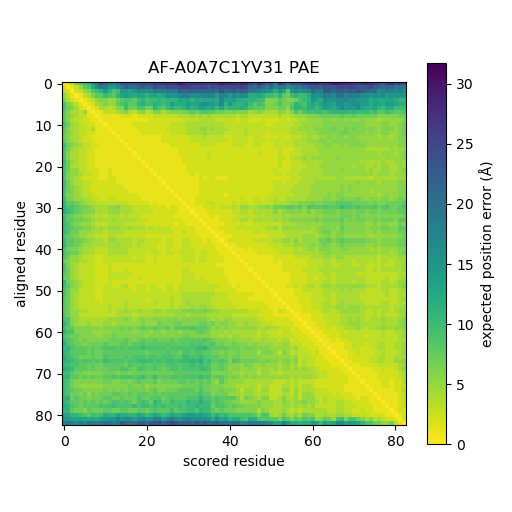

pLDDT: mean 92.5, std 8.67, range [51.03, 98.69]

Radius of gyration: 19.54 Å; Cα contacts (8 Å, |Δi|>4): 16; chains: 1; bounding box: 40×44×45 Å

Sequence (83 aa):
MKDFLFRDSLESLDPAVAHLIELEAERQARKLIMIPSESYTSRAVREALGSVFTNIYAEGYPLPETRWMAEGQILDYEAQMAF